Protein AF-A0A2V6GBY5-F1 (afdb_monomer_lite)

Structure (mmCIF, N/CA/C/O backbone):
data_AF-A0A2V6GBY5-F1
#
_entry.id   AF-A0A2V6GBY5-F1
#
loop_
_atom_site.group_PDB
_atom_site.id
_atom_site.type_symbol
_atom_site.label_atom_id
_atom_site.label_alt_id
_atom_site.label_comp_id
_atom_site.label_asym_id
_atom_site.label_entity_id
_atom_site.label_seq_id
_atom_site.pdbx_PDB_ins_code
_atom_site.Cartn_x
_atom_site.Cartn_y
_atom_site.Cartn_z
_atom_site.occupancy
_atom_site.B_iso_or_equiv
_atom_site.auth_seq_id
_atom_site.auth_comp_id
_atom_site.auth_asym_id
_atom_site.auth_atom_id
_atom_site.pdbx_PDB_model_num
ATOM 1 N N . MET A 1 1 ? -30.693 -27.482 23.203 1.00 36.69 1 MET A N 1
ATOM 2 C CA . MET A 1 1 ? -29.637 -28.444 22.804 1.00 36.69 1 MET A CA 1
ATOM 3 C C . MET A 1 1 ? -28.754 -27.733 21.778 1.00 36.69 1 MET A C 1
ATOM 5 O O . MET A 1 1 ? -29.323 -27.257 20.817 1.00 36.69 1 MET A O 1
ATOM 9 N N . LYS A 1 2 ? -27.440 -27.512 21.876 1.00 40.69 2 LYS A N 1
ATOM 10 C CA . LYS A 1 2 ? -26.380 -27.741 22.871 1.00 40.69 2 LYS A CA 1
ATOM 11 C C . LYS A 1 2 ? -25.454 -26.507 22.728 1.00 40.69 2 LYS A C 1
ATOM 13 O O . LYS A 1 2 ? -25.118 -26.153 21.603 1.00 40.69 2 LYS A O 1
ATOM 18 N N . ARG A 1 3 ? -25.134 -25.803 23.821 1.00 48.16 3 ARG A N 1
ATOM 19 C CA . ARG A 1 3 ? -24.248 -24.618 23.840 1.00 48.16 3 ARG A CA 1
ATOM 20 C C . ARG A 1 3 ? -22.845 -25.096 24.205 1.00 48.16 3 ARG A C 1
ATOM 22 O O . ARG A 1 3 ? -22.675 -25.630 25.296 1.00 48.16 3 ARG A O 1
ATOM 29 N N . ASN A 1 4 ? -21.869 -24.902 23.322 1.00 46.34 4 ASN A N 1
ATOM 30 C CA . ASN A 1 4 ? -20.469 -25.201 23.620 1.00 46.34 4 ASN A CA 1
ATOM 31 C C . ASN A 1 4 ? -19.835 -23.982 24.297 1.00 46.34 4 ASN A C 1
ATOM 33 O O . ASN A 1 4 ? -19.460 -23.018 23.636 1.00 46.34 4 ASN A O 1
A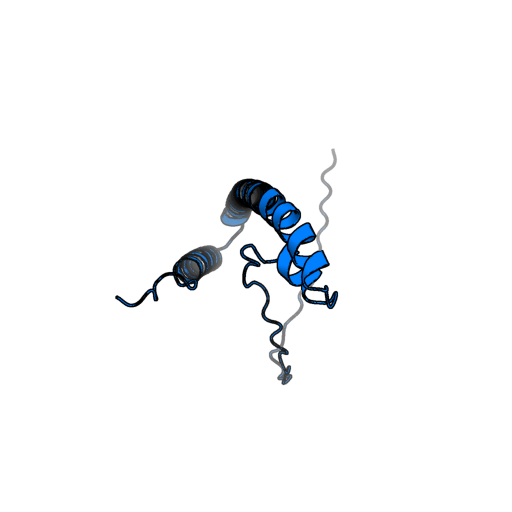TOM 37 N N . PHE A 1 5 ? -19.752 -24.028 25.624 1.00 43.38 5 PHE A N 1
ATOM 38 C CA . PHE A 1 5 ? -18.926 -23.124 26.415 1.00 43.38 5 PHE A CA 1
ATOM 39 C C . PHE A 1 5 ? -17.511 -23.700 26.467 1.00 43.38 5 PHE A C 1
ATOM 41 O O . PHE A 1 5 ? -17.299 -24.738 27.088 1.00 43.38 5 PHE A O 1
ATOM 48 N N . LEU A 1 6 ? -16.554 -23.045 25.809 1.00 52.91 6 LEU A N 1
ATOM 49 C CA . LEU A 1 6 ? -15.136 -23.312 26.022 1.00 52.91 6 LEU A CA 1
ATOM 50 C C . LEU A 1 6 ? -14.565 -22.172 26.868 1.00 52.91 6 LEU A C 1
ATOM 52 O O . LEU A 1 6 ? -14.214 -21.105 26.371 1.00 52.91 6 LEU A O 1
ATOM 56 N N . THR A 1 7 ? -14.553 -22.397 28.174 1.00 44.38 7 THR A N 1
ATOM 57 C CA . THR A 1 7 ? -13.860 -21.590 29.173 1.00 44.38 7 THR A CA 1
ATOM 58 C C . THR A 1 7 ? -12.361 -21.839 29.036 1.00 44.38 7 THR A C 1
ATOM 60 O O . THR A 1 7 ? -11.909 -22.970 29.188 1.00 44.38 7 THR A O 1
ATOM 63 N N . LEU A 1 8 ? -11.578 -20.790 28.796 1.00 51.91 8 LEU A N 1
ATOM 64 C CA . LEU A 1 8 ? -10.132 -20.823 28.995 1.00 51.91 8 LEU A CA 1
ATOM 65 C C . LEU A 1 8 ? -9.748 -19.592 29.811 1.00 51.91 8 LEU A C 1
ATOM 67 O O . LEU A 1 8 ? -9.528 -18.502 29.291 1.00 51.91 8 LEU A O 1
ATOM 71 N N . ALA A 1 9 ? -9.744 -19.783 31.127 1.00 48.62 9 ALA A N 1
ATOM 72 C CA . ALA A 1 9 ? -9.037 -18.911 32.041 1.00 48.62 9 ALA A CA 1
ATOM 73 C C . ALA A 1 9 ? -7.564 -19.332 32.033 1.00 48.62 9 ALA A C 1
ATOM 75 O O . ALA A 1 9 ? -7.241 -20.463 32.388 1.00 48.62 9 ALA A O 1
ATOM 76 N N . ALA A 1 10 ? -6.679 -18.423 31.642 1.00 48.75 10 ALA A N 1
ATOM 77 C CA . ALA A 1 10 ? -5.265 -18.500 31.972 1.00 48.75 10 ALA A CA 1
ATOM 78 C C . ALA A 1 10 ? -4.765 -17.076 32.214 1.00 48.75 10 ALA A C 1
ATOM 80 O O . ALA A 1 10 ? -4.584 -16.285 31.290 1.00 48.75 10 ALA A O 1
ATOM 81 N N . ALA A 1 11 ? -4.611 -16.747 33.494 1.00 49.06 11 ALA A N 1
ATOM 82 C CA . ALA A 1 11 ? -3.901 -15.569 33.947 1.00 49.06 11 ALA A CA 1
ATOM 83 C C . ALA A 1 11 ? -2.411 -15.721 33.611 1.00 49.06 11 ALA A C 1
ATOM 85 O O . ALA A 1 11 ? -1.802 -16.740 33.929 1.00 49.06 11 ALA A O 1
ATOM 86 N N . GLY A 1 12 ? -1.827 -14.695 32.997 1.00 42.78 12 GLY A N 1
ATOM 87 C CA . GLY A 1 12 ? -0.388 -14.565 32.806 1.00 42.78 12 GLY A CA 1
ATOM 88 C C . GLY A 1 12 ? 0.029 -13.139 33.140 1.00 42.78 12 GLY A C 1
ATOM 89 O O . GLY A 1 12 ? -0.166 -12.230 32.340 1.00 42.78 12 GLY A O 1
ATOM 90 N N . LEU A 1 13 ? 0.556 -12.950 34.349 1.00 49.50 13 LEU A N 1
ATOM 91 C CA . LEU A 1 13 ? 1.218 -11.729 34.807 1.00 49.50 13 LEU A CA 1
ATOM 92 C C . LEU A 1 13 ? 2.389 -11.388 33.873 1.00 49.50 13 LEU A C 1
ATOM 94 O O . LEU A 1 13 ? 3.382 -12.112 33.849 1.00 49.50 13 LEU A O 1
ATOM 98 N N . ILE A 1 14 ? 2.314 -10.270 33.145 1.00 58.00 14 ILE A N 1
ATOM 99 C CA . ILE A 1 14 ? 3.495 -9.697 32.488 1.00 58.00 14 ILE A CA 1
ATOM 100 C C . ILE A 1 14 ? 4.209 -8.825 33.519 1.00 58.00 14 ILE A C 1
ATOM 102 O O . ILE A 1 14 ? 3.856 -7.670 33.751 1.00 58.00 14 ILE A O 1
ATOM 106 N N . VAL A 1 15 ? 5.203 -9.424 34.168 1.00 53.81 15 VAL A N 1
ATOM 107 C CA . VAL A 1 15 ? 6.204 -8.725 34.973 1.00 53.81 15 VAL A CA 1
ATOM 108 C C . VAL A 1 15 ? 7.067 -7.879 34.031 1.00 53.81 15 VAL A C 1
ATOM 110 O O . VAL A 1 15 ? 7.663 -8.399 33.089 1.00 53.81 15 VAL A O 1
ATOM 113 N N . PHE A 1 16 ? 7.131 -6.571 34.289 1.00 51.53 16 PHE A N 1
ATOM 114 C CA . PHE A 1 16 ? 8.099 -5.649 33.689 1.00 51.53 16 PHE A CA 1
ATOM 115 C C . PHE A 1 16 ? 9.516 -6.052 34.137 1.00 51.53 16 PHE A C 1
ATOM 117 O O . PHE A 1 16 ? 9.971 -5.668 35.211 1.00 51.53 16 PHE A O 1
ATOM 124 N N . GLY A 1 17 ? 10.202 -6.860 33.328 1.00 40.75 17 GLY A N 1
ATOM 125 C CA . GLY A 1 17 ? 11.610 -7.216 33.496 1.00 40.75 17 GLY A CA 1
ATOM 126 C C . GLY A 1 17 ? 12.406 -6.729 32.290 1.00 40.75 17 GLY A C 1
ATOM 127 O O . GLY A 1 17 ? 12.101 -7.098 31.159 1.00 40.75 17 GLY A O 1
ATOM 128 N N . GLY A 1 18 ? 13.387 -5.859 32.530 1.00 47.72 18 GLY A N 1
ATOM 129 C CA . GLY A 1 18 ? 14.182 -5.206 31.496 1.00 47.72 18 GLY A CA 1
ATOM 130 C C . GLY A 1 18 ? 14.884 -6.191 30.564 1.00 47.72 18 GLY A C 1
ATOM 131 O O . GLY A 1 18 ? 15.743 -6.960 30.982 1.00 47.72 18 GLY A O 1
ATOM 132 N N . PHE A 1 19 ? 14.560 -6.093 29.280 1.00 46.59 19 PHE A N 1
ATOM 133 C CA . PHE A 1 19 ? 15.417 -6.532 28.192 1.00 46.59 19 PHE A CA 1
ATOM 134 C C . PHE A 1 19 ? 15.660 -5.323 27.298 1.00 46.59 19 PHE A C 1
ATOM 136 O O . PHE A 1 19 ? 14.724 -4.738 26.751 1.00 46.59 19 PHE A O 1
ATOM 143 N N . ALA A 1 20 ? 16.929 -4.949 27.159 1.00 51.56 20 ALA A N 1
ATOM 144 C CA . ALA A 1 20 ? 17.384 -4.067 26.102 1.00 51.56 20 ALA A CA 1
ATOM 145 C C . ALA A 1 20 ? 17.174 -4.786 24.762 1.00 51.56 20 ALA A C 1
ATOM 147 O O . ALA A 1 20 ? 18.058 -5.469 24.251 1.00 51.56 20 ALA A O 1
ATOM 148 N N . VAL A 1 21 ? 15.970 -4.674 24.204 1.00 46.09 21 VAL A N 1
ATOM 149 C CA . VAL A 1 21 ? 15.735 -5.022 22.809 1.00 46.09 21 VAL A CA 1
ATOM 150 C C . VAL A 1 21 ? 16.252 -3.845 22.000 1.00 46.09 21 VAL A C 1
ATOM 152 O O . VAL A 1 21 ? 15.622 -2.788 21.943 1.00 46.09 21 VAL A O 1
ATOM 155 N N . VAL A 1 22 ? 17.411 -4.043 21.371 1.00 48.84 22 VAL A N 1
ATOM 156 C CA . VAL A 1 22 ? 17.768 -3.349 20.133 1.00 48.84 22 VAL A CA 1
ATOM 157 C C . VAL A 1 22 ? 16.604 -3.594 19.180 1.00 48.84 22 VAL A C 1
ATOM 159 O O . VAL A 1 22 ? 16.513 -4.629 18.521 1.00 48.84 22 VAL A O 1
ATOM 162 N N . GLN A 1 23 ? 15.647 -2.669 19.160 1.00 38.44 23 GLN A N 1
ATOM 163 C CA . GLN A 1 23 ? 14.691 -2.612 18.077 1.00 38.44 23 GLN A CA 1
ATOM 164 C C . GLN A 1 23 ? 15.487 -2.145 16.870 1.00 38.44 23 GLN A C 1
ATOM 166 O O . GLN A 1 23 ? 15.690 -0.950 16.663 1.00 38.44 23 GLN A O 1
ATOM 171 N N . ALA A 1 24 ? 15.928 -3.113 16.068 1.00 43.66 24 ALA A N 1
ATOM 172 C CA . ALA A 1 24 ? 16.071 -2.906 14.643 1.00 43.66 24 ALA A CA 1
ATOM 173 C C . ALA A 1 24 ? 14.694 -2.456 14.142 1.00 43.66 24 ALA A C 1
ATOM 175 O O . ALA A 1 24 ? 13.812 -3.258 13.833 1.00 43.66 24 ALA A O 1
ATOM 176 N N . GLN A 1 25 ? 14.486 -1.144 14.171 1.00 38.06 25 GLN A N 1
ATOM 177 C CA . GLN A 1 25 ? 13.361 -0.482 13.551 1.00 38.06 25 GLN A CA 1
ATOM 178 C C . GLN A 1 25 ? 13.524 -0.697 12.049 1.00 38.06 25 GLN A C 1
ATOM 180 O O . GLN A 1 25 ? 14.088 0.133 11.348 1.00 38.06 25 GLN A O 1
ATOM 185 N N . SER A 1 26 ? 13.066 -1.837 11.532 1.00 38.75 26 SER A N 1
ATOM 186 C CA . SER A 1 26 ? 12.729 -1.917 10.118 1.00 38.75 26 SER A CA 1
ATOM 187 C C . SER A 1 26 ? 11.630 -0.879 9.901 1.00 38.75 26 SER A C 1
ATOM 189 O O . SER A 1 26 ? 10.585 -0.997 10.555 1.00 38.75 26 SER A O 1
ATOM 191 N N . PRO A 1 27 ? 11.815 0.137 9.041 1.00 41.56 27 PRO A N 1
ATOM 192 C CA . PRO A 1 27 ? 10.758 1.089 8.752 1.00 41.56 27 PRO A CA 1
ATOM 193 C C . PRO A 1 27 ? 9.621 0.339 8.052 1.00 41.56 27 PRO A C 1
ATOM 195 O O . PRO A 1 27 ? 9.615 0.135 6.840 1.00 41.56 27 PRO A O 1
ATOM 198 N N . ARG A 1 28 ? 8.650 -0.141 8.832 1.00 49.31 28 ARG A N 1
ATOM 199 C CA . ARG A 1 28 ? 7.390 -0.652 8.308 1.00 49.31 28 ARG A CA 1
ATOM 200 C C . ARG A 1 28 ? 6.544 0.547 7.903 1.00 49.31 28 ARG A C 1
ATOM 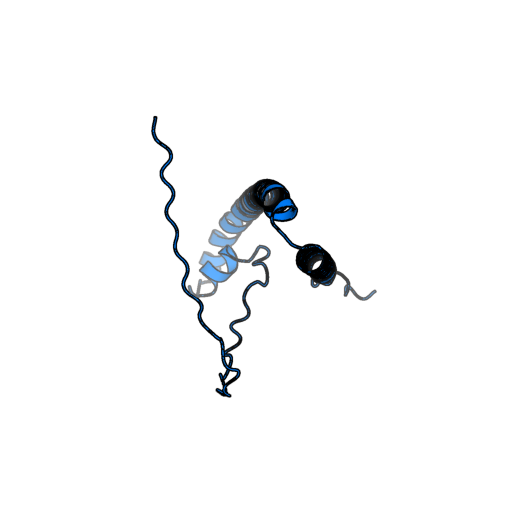202 O O . ARG A 1 28 ? 6.103 1.319 8.750 1.00 49.31 28 ARG A O 1
ATOM 209 N N . GLY A 1 29 ? 6.283 0.643 6.602 1.00 48.09 29 GLY A N 1
ATOM 210 C CA . GLY A 1 29 ? 5.150 1.390 6.066 1.00 48.09 29 GLY A CA 1
ATOM 211 C C . GLY A 1 29 ? 5.457 2.819 5.634 1.00 48.09 29 GLY A C 1
ATOM 212 O O . 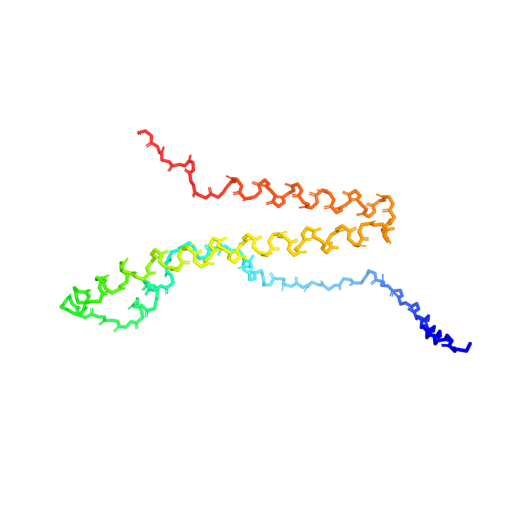GLY A 1 29 ? 4.820 3.752 6.112 1.00 48.09 29 GLY A O 1
ATOM 213 N N . GLY A 1 30 ? 6.384 2.990 4.693 1.00 40.06 30 GLY A N 1
ATOM 214 C CA . GLY A 1 30 ? 6.382 4.132 3.778 1.00 40.06 30 GLY A CA 1
ATOM 215 C C . GLY A 1 30 ? 5.864 3.644 2.431 1.00 40.06 30 GLY A C 1
ATOM 216 O O . GLY A 1 30 ? 6.459 2.744 1.846 1.00 40.06 30 GLY A O 1
ATOM 217 N N . GLY A 1 31 ? 4.712 4.146 1.985 1.00 43.94 31 GLY A N 1
ATOM 218 C CA . GLY A 1 31 ? 4.078 3.692 0.751 1.00 43.94 31 GLY A CA 1
ATOM 219 C C . GLY A 1 31 ? 5.048 3.754 -0.425 1.00 43.94 31 GLY A C 1
ATOM 220 O O . GLY A 1 31 ? 5.597 4.814 -0.712 1.00 43.94 31 GLY A O 1
ATOM 221 N N . ALA A 1 32 ? 5.219 2.627 -1.118 1.00 45.75 32 ALA A N 1
ATOM 222 C CA . ALA A 1 32 ? 5.806 2.599 -2.447 1.00 45.75 32 ALA A CA 1
ATOM 223 C C . ALA A 1 32 ? 4.849 3.343 -3.392 1.00 45.75 32 ALA A C 1
ATOM 225 O O . ALA A 1 32 ? 3.999 2.753 -4.057 1.00 45.75 32 ALA A O 1
ATOM 226 N N . ARG A 1 33 ? 4.908 4.676 -3.361 1.00 52.31 33 ARG A N 1
ATOM 227 C CA . ARG A 1 33 ? 4.310 5.536 -4.375 1.00 52.31 33 ARG A CA 1
ATOM 228 C C . ARG A 1 33 ? 5.032 5.202 -5.672 1.00 52.31 33 ARG A C 1
ATOM 230 O O . ARG A 1 33 ? 6.225 5.433 -5.739 1.00 52.31 33 ARG A O 1
ATOM 237 N N . GLY A 1 34 ? 4.331 4.615 -6.638 1.00 53.12 34 GLY A N 1
ATOM 238 C CA . GLY A 1 34 ? 4.706 4.580 -8.058 1.00 53.12 34 GLY A CA 1
ATOM 239 C C . GLY A 1 34 ? 5.927 3.749 -8.469 1.00 53.12 34 GLY A C 1
ATOM 240 O O . GLY A 1 34 ? 5.840 3.068 -9.474 1.00 53.12 34 GLY A O 1
ATOM 241 N N . HIS A 1 35 ? 7.007 3.719 -7.689 1.00 61.38 35 HIS A N 1
ATOM 242 C CA . HIS A 1 35 ? 8.347 3.335 -8.150 1.00 61.38 35 HIS A CA 1
ATOM 243 C C . HIS A 1 35 ? 8.636 1.826 -8.179 1.00 61.38 35 HIS A C 1
ATOM 245 O O . HIS A 1 35 ? 9.789 1.408 -8.223 1.00 61.38 35 HIS A O 1
ATOM 251 N N . GLY A 1 36 ? 7.619 0.970 -8.064 1.00 68.69 36 GLY A N 1
ATOM 252 C CA . GLY A 1 36 ? 7.838 -0.478 -7.974 1.00 68.69 36 GLY A CA 1
ATOM 253 C C . GLY A 1 36 ? 8.471 -1.061 -9.240 1.00 68.69 36 GLY A C 1
ATOM 254 O O . GLY A 1 36 ? 9.318 -1.947 -9.147 1.00 68.69 36 GLY A O 1
ATOM 255 N N . LEU A 1 37 ? 8.070 -0.546 -10.405 1.00 76.81 37 LEU A N 1
ATOM 256 C CA . LEU A 1 37 ? 8.551 -1.007 -11.706 1.00 76.81 37 LEU A CA 1
ATOM 257 C C . LEU A 1 37 ? 9.910 -0.401 -12.060 1.00 76.81 37 LEU A C 1
ATOM 259 O O . LEU A 1 37 ? 10.772 -1.100 -12.580 1.00 76.81 37 LEU A O 1
ATOM 263 N N . GLU A 1 38 ? 10.138 0.856 -11.699 1.00 73.75 38 GLU A N 1
ATOM 264 C CA . GLU A 1 38 ? 11.426 1.530 -11.848 1.00 73.75 38 GLU A CA 1
ATOM 265 C C . GLU A 1 38 ? 12.489 0.795 -11.032 1.00 73.75 38 GLU A C 1
ATOM 267 O O . GLU A 1 38 ? 13.503 0.367 -11.586 1.00 73.75 38 GLU A O 1
ATOM 272 N N . ARG A 1 39 ? 12.195 0.481 -9.761 1.00 77.50 39 ARG A N 1
ATOM 273 C CA . ARG A 1 39 ? 13.104 -0.310 -8.922 1.00 77.50 39 ARG A CA 1
ATOM 274 C C . ARG A 1 39 ? 13.346 -1.734 -9.418 1.00 77.50 39 ARG A C 1
ATOM 276 O O . ARG A 1 39 ? 14.392 -2.306 -9.129 1.00 77.50 39 ARG A O 1
ATOM 283 N N . LEU A 1 40 ? 12.388 -2.334 -10.127 1.00 78.19 40 LEU A N 1
ATOM 284 C CA . LEU A 1 40 ? 12.584 -3.643 -10.764 1.00 78.19 40 LEU A CA 1
ATOM 285 C C . LEU A 1 40 ? 13.661 -3.573 -11.853 1.00 78.19 40 LEU A C 1
ATOM 287 O O . LEU A 1 40 ? 14.381 -4.547 -12.056 1.00 78.19 40 LEU A O 1
ATOM 291 N N . THR A 1 41 ? 13.782 -2.429 -12.526 1.00 80.31 41 THR A N 1
ATOM 292 C CA . THR A 1 41 ? 14.751 -2.222 -13.609 1.00 80.31 41 THR A CA 1
ATOM 293 C C . THR A 1 41 ? 16.088 -1.648 -13.155 1.00 80.31 41 THR A C 1
ATOM 295 O O . THR A 1 41 ? 17.098 -1.911 -13.804 1.00 80.31 41 THR A O 1
ATOM 298 N N . GLU A 1 42 ? 16.127 -0.947 -12.018 1.00 80.38 42 GLU A N 1
ATOM 299 C CA . GLU A 1 42 ? 17.351 -0.376 -11.430 1.00 80.38 42 GLU A CA 1
ATOM 300 C C . GLU A 1 42 ? 18.458 -1.424 -11.215 1.00 80.38 42 GLU A C 1
ATOM 302 O O . GLU A 1 42 ? 19.635 -1.131 -11.402 1.00 80.38 42 GLU A O 1
ATOM 307 N N . GLY A 1 43 ? 18.099 -2.667 -10.879 1.00 82.94 43 GLY A N 1
ATOM 308 C CA . GLY A 1 43 ? 19.061 -3.754 -10.659 1.00 82.94 43 GLY A CA 1
ATOM 309 C C . GLY A 1 43 ? 19.540 -4.475 -11.924 1.00 82.94 43 GLY A C 1
ATOM 310 O O . GLY A 1 43 ? 20.337 -5.406 -11.815 1.00 82.94 43 GLY A O 1
ATOM 311 N N . LEU A 1 44 ? 19.043 -4.106 -13.110 1.00 89.62 44 LEU A N 1
ATOM 312 C CA . LEU A 1 44 ? 19.269 -4.867 -14.346 1.00 89.62 44 LEU A CA 1
ATOM 313 C C . LEU A 1 44 ? 20.413 -4.330 -15.214 1.00 89.62 44 LEU A C 1
ATOM 315 O O . LEU A 1 44 ? 20.720 -4.950 -16.228 1.00 89.62 44 LEU A O 1
ATOM 319 N N . ASN A 1 45 ? 21.047 -3.214 -14.827 1.00 88.88 45 ASN A N 1
ATOM 320 C CA . ASN A 1 45 ? 22.141 -2.577 -15.577 1.00 88.88 45 ASN A CA 1
ATOM 321 C C . ASN A 1 45 ? 21.818 -2.428 -17.078 1.00 88.88 45 ASN A C 1
ATOM 323 O O . ASN A 1 45 ? 22.611 -2.813 -17.939 1.00 88.88 45 ASN A O 1
ATOM 327 N N . LEU A 1 46 ? 20.618 -1.927 -17.385 1.00 91.06 46 LEU A N 1
ATOM 328 C CA . LEU A 1 46 ? 20.129 -1.814 -18.758 1.00 91.06 46 LEU A CA 1
ATOM 329 C C . LEU A 1 46 ? 21.013 -0.871 -19.584 1.00 91.06 46 LEU A C 1
ATOM 331 O O . LEU A 1 46 ? 21.406 0.198 -19.118 1.00 91.06 46 LEU A O 1
ATOM 335 N N . THR A 1 47 ? 21.282 -1.241 -20.837 1.00 94.56 47 THR A N 1
ATOM 336 C CA . THR A 1 47 ? 21.895 -0.316 -21.799 1.00 94.56 47 THR A CA 1
ATOM 337 C C . THR A 1 47 ? 20.919 0.817 -22.149 1.00 94.56 47 THR A C 1
ATOM 339 O O . THR A 1 47 ? 19.703 0.642 -21.999 1.00 94.56 47 THR A O 1
ATOM 342 N N . PRO A 1 48 ? 21.399 1.957 -22.684 1.00 93.12 48 PRO A N 1
ATOM 343 C CA . PRO A 1 48 ? 20.519 3.051 -23.103 1.00 93.12 48 PRO A CA 1
ATOM 344 C C . PRO A 1 48 ? 19.403 2.601 -24.059 1.00 93.12 48 PRO A C 1
ATOM 346 O O . PRO A 1 48 ? 18.239 2.960 -23.881 1.00 93.12 48 PRO A O 1
ATOM 349 N N . ASP A 1 49 ? 19.727 1.725 -25.013 1.00 95.25 49 ASP A N 1
ATOM 350 C CA . ASP A 1 49 ? 18.756 1.181 -25.968 1.00 95.25 49 ASP A CA 1
ATOM 351 C C . ASP A 1 49 ? 17.708 0.278 -25.304 1.00 95.25 49 ASP A C 1
ATOM 353 O O . ASP A 1 49 ? 16.553 0.234 -25.732 1.00 95.25 49 ASP A O 1
ATOM 357 N N . GLN A 1 50 ? 18.092 -0.472 -24.267 1.00 93.88 50 GLN A N 1
ATOM 358 C CA . GLN A 1 50 ? 17.158 -1.293 -23.497 1.00 93.88 50 GLN A CA 1
ATOM 359 C C . GLN A 1 50 ? 16.243 -0.417 -22.644 1.00 93.88 50 GLN A C 1
ATOM 361 O O . GLN A 1 50 ? 15.034 -0.644 -22.623 1.00 93.88 50 GLN A O 1
ATOM 366 N N . GLN A 1 51 ? 16.789 0.614 -21.998 1.00 90.81 51 GLN A N 1
ATOM 367 C CA . GLN A 1 51 ? 16.009 1.559 -21.205 1.00 90.81 51 GLN A CA 1
ATOM 368 C C . GLN A 1 51 ? 14.966 2.283 -22.066 1.00 90.81 51 GLN A C 1
ATOM 370 O O . GLN A 1 51 ? 13.796 2.331 -21.690 1.00 90.81 51 GLN A O 1
ATOM 375 N N . ALA A 1 52 ? 15.348 2.735 -23.266 1.00 92.94 52 ALA A N 1
ATOM 376 C CA . ALA A 1 52 ? 14.433 3.370 -24.215 1.00 92.94 52 ALA A CA 1
ATOM 377 C C . ALA A 1 52 ? 13.259 2.460 -24.627 1.00 92.94 52 ALA A C 1
ATOM 379 O O . ALA A 1 52 ? 12.154 2.941 -24.872 1.00 92.94 52 ALA A O 1
ATOM 380 N N . LYS A 1 53 ? 13.473 1.138 -24.676 1.00 94.12 53 LYS A N 1
ATOM 381 C CA . LYS A 1 53 ? 12.424 0.151 -24.990 1.00 94.12 53 LYS A CA 1
ATOM 382 C C . LYS A 1 53 ? 11.555 -0.208 -23.785 1.00 94.12 53 LYS A C 1
ATOM 384 O O . LYS A 1 53 ? 10.390 -0.552 -23.962 1.00 94.12 53 LYS A O 1
ATOM 389 N N . VAL A 1 54 ? 12.111 -0.154 -22.577 1.00 92.75 54 VAL A N 1
ATOM 390 C CA . VAL A 1 54 ? 11.421 -0.535 -21.337 1.00 92.75 54 VAL A CA 1
ATOM 391 C C . VAL A 1 54 ? 10.569 0.605 -20.783 1.00 92.75 54 VAL A C 1
ATOM 393 O O . VAL A 1 54 ? 9.464 0.346 -20.309 1.00 92.75 54 VAL A O 1
ATOM 396 N N . GLN A 1 55 ? 11.026 1.855 -20.895 1.00 89.25 55 GLN A N 1
ATOM 397 C CA . GLN A 1 55 ? 10.308 3.027 -20.386 1.00 89.25 55 GLN A CA 1
ATOM 398 C C . GLN A 1 55 ? 8.827 3.087 -20.810 1.00 89.25 55 GLN A C 1
ATOM 400 O O . GLN A 1 55 ? 7.976 3.158 -19.923 1.00 89.25 55 GLN A O 1
ATOM 405 N N . PRO A 1 56 ? 8.455 2.939 -22.100 1.00 93.38 56 PRO A N 1
ATOM 406 C CA . PRO A 1 56 ? 7.043 2.985 -22.486 1.00 93.38 56 PRO A CA 1
ATOM 407 C C . PRO A 1 56 ? 6.207 1.838 -21.893 1.00 93.38 56 PRO A C 1
ATOM 409 O O . PRO A 1 56 ? 5.002 1.993 -21.706 1.00 93.38 56 PRO A O 1
ATOM 412 N N . ILE A 1 57 ? 6.815 0.687 -21.575 1.00 93.12 57 ILE A N 1
ATOM 413 C CA . ILE A 1 57 ? 6.124 -0.437 -20.919 1.00 93.12 57 ILE A CA 1
ATOM 414 C C . ILE A 1 57 ? 5.791 -0.066 -19.469 1.00 93.12 57 ILE A C 1
ATOM 416 O O . ILE A 1 57 ? 4.686 -0.336 -18.993 1.00 93.12 57 ILE A O 1
ATOM 420 N N . ILE A 1 58 ? 6.737 0.576 -18.779 1.00 90.88 58 ILE A N 1
ATOM 421 C CA . ILE A 1 58 ? 6.554 1.070 -17.413 1.00 90.88 58 ILE A CA 1
ATOM 422 C C . ILE A 1 58 ? 5.481 2.161 -17.384 1.00 90.88 58 ILE A C 1
ATOM 424 O O . ILE A 1 58 ? 4.527 2.050 -16.608 1.00 90.88 58 ILE A O 1
ATOM 428 N N . ASP A 1 59 ? 5.572 3.147 -18.278 1.00 89.62 59 ASP A N 1
ATOM 429 C CA . ASP A 1 59 ? 4.635 4.274 -18.353 1.00 89.62 59 ASP A CA 1
ATOM 430 C C . ASP A 1 59 ? 3.188 3.802 -18.579 1.00 89.62 59 ASP A C 1
ATOM 432 O O . ASP A 1 59 ? 2.245 4.328 -17.989 1.00 89.62 59 ASP A O 1
ATOM 436 N N . GLN A 1 60 ? 2.991 2.748 -19.379 1.00 92.88 60 GLN A N 1
ATOM 437 C CA . GLN A 1 60 ? 1.674 2.137 -19.597 1.00 92.88 60 GLN A CA 1
ATOM 438 C C . GLN A 1 60 ? 1.143 1.363 -18.380 1.00 92.88 60 GLN A C 1
ATOM 440 O O . GLN A 1 60 ? -0.074 1.210 -18.217 1.00 92.88 60 GLN A O 1
ATOM 445 N N . ALA A 1 61 ? 2.030 0.823 -17.544 1.00 90.38 61 ALA A N 1
ATOM 446 C CA . ALA A 1 61 ? 1.664 0.010 -16.390 1.00 90.38 61 ALA A CA 1
ATOM 447 C C . ALA A 1 61 ? 1.369 0.855 -15.140 1.00 90.38 61 ALA A C 1
ATOM 449 O O . ALA A 1 61 ? 0.455 0.516 -14.380 1.00 90.38 61 ALA A O 1
ATOM 450 N N . GLN A 1 62 ? 2.080 1.971 -14.950 1.00 87.44 62 GLN A N 1
ATOM 451 C CA . GLN A 1 62 ? 1.892 2.891 -13.823 1.00 87.44 62 GLN A CA 1
ATOM 452 C C . GLN A 1 62 ? 0.421 3.276 -13.549 1.00 87.44 62 GLN A C 1
ATOM 454 O O . GLN A 1 62 ? -0.023 3.086 -12.409 1.00 87.44 62 GLN A O 1
ATOM 459 N N . PRO A 1 63 ? -0.381 3.764 -14.523 1.00 90.75 63 PRO A N 1
ATOM 460 C CA . PRO A 1 63 ? -1.760 4.175 -14.250 1.00 90.75 63 PRO A CA 1
ATOM 461 C C . PRO A 1 63 ? -2.649 3.005 -13.811 1.00 90.75 63 PRO A C 1
ATOM 463 O O . PRO A 1 63 ? -3.475 3.166 -12.912 1.00 90.75 63 PRO A O 1
ATOM 466 N N . LYS A 1 64 ? -2.438 1.803 -14.366 1.00 91.44 64 LYS A N 1
ATOM 467 C CA . LYS A 1 64 ? -3.191 0.592 -13.991 1.00 91.44 64 LYS A CA 1
ATOM 468 C C . LYS A 1 64 ? -2.894 0.183 -12.550 1.00 91.44 64 LYS A C 1
ATOM 470 O O . LYS A 1 64 ? -3.800 -0.138 -11.786 1.00 91.44 64 LYS A O 1
ATOM 475 N N . ILE A 1 65 ? -1.622 0.235 -12.156 1.00 89.88 65 ILE A N 1
ATOM 476 C CA . ILE A 1 65 ? -1.204 -0.049 -10.779 1.00 89.88 65 ILE A CA 1
A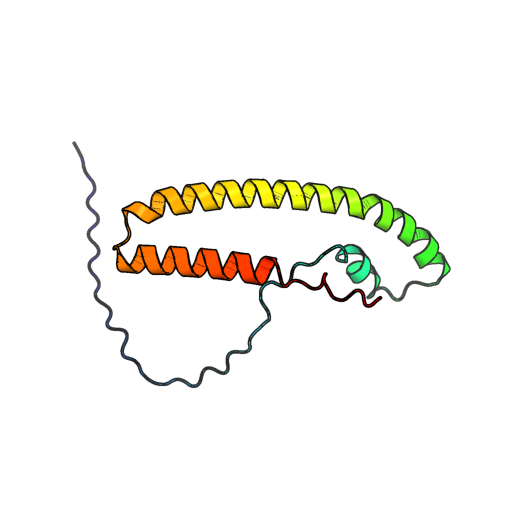TOM 477 C C . ILE A 1 65 ? -1.785 0.993 -9.820 1.00 89.88 65 ILE A C 1
ATOM 479 O O . ILE A 1 65 ? -2.282 0.634 -8.750 1.00 89.88 65 ILE A O 1
ATOM 483 N N . ALA A 1 66 ? -1.757 2.274 -10.195 1.00 88.00 66 ALA A N 1
ATOM 484 C CA . ALA A 1 66 ? -2.324 3.347 -9.387 1.00 88.00 66 ALA A CA 1
ATOM 485 C C . ALA A 1 66 ? -3.833 3.156 -9.158 1.00 88.00 66 ALA A C 1
ATOM 487 O O . ALA A 1 66 ? -4.313 3.338 -8.034 1.00 88.00 66 ALA A O 1
ATOM 488 N N . GLU A 1 67 ? -4.568 2.737 -10.188 1.00 92.25 67 GLU A N 1
ATOM 489 C CA . GLU A 1 67 ? -5.992 2.422 -10.095 1.00 92.25 67 GLU A CA 1
ATOM 490 C C . GLU A 1 67 ? -6.266 1.226 -9.177 1.00 92.25 67 GLU A C 1
ATOM 492 O O . GLU A 1 67 ? -7.038 1.359 -8.223 1.00 92.25 67 GLU A O 1
ATOM 497 N N . ILE A 1 68 ? -5.568 0.104 -9.379 1.00 93.25 68 ILE A N 1
ATOM 498 C CA . ILE A 1 68 ? -5.684 -1.082 -8.515 1.00 93.25 68 ILE A CA 1
ATOM 499 C C . ILE A 1 68 ? -5.393 -0.709 -7.061 1.00 93.25 68 ILE A C 1
ATOM 501 O O . ILE A 1 68 ? -6.130 -1.087 -6.151 1.00 93.25 68 ILE A O 1
ATOM 505 N N . HIS A 1 69 ? -4.339 0.072 -6.822 1.00 89.19 69 HIS A N 1
ATOM 506 C CA . HIS A 1 69 ? -3.994 0.519 -5.481 1.00 89.19 69 HIS A CA 1
ATOM 507 C C . HIS A 1 69 ? -5.084 1.421 -4.883 1.00 89.19 69 HIS A C 1
ATOM 509 O O . HIS A 1 69 ? -5.426 1.272 -3.708 1.00 89.19 69 HIS A O 1
ATOM 515 N N . ARG A 1 70 ? -5.677 2.330 -5.668 1.00 90.75 70 ARG A N 1
ATOM 516 C CA . ARG A 1 70 ? -6.801 3.170 -5.228 1.00 90.75 70 ARG A CA 1
ATOM 517 C C . ARG A 1 70 ? -7.996 2.316 -4.803 1.00 90.75 70 ARG A C 1
ATOM 519 O O . ARG A 1 70 ? -8.501 2.510 -3.696 1.00 90.75 70 ARG A O 1
ATOM 526 N N . GLU A 1 71 ? -8.408 1.367 -5.636 1.00 93.75 71 GLU A N 1
ATOM 527 C CA . GLU A 1 71 ? -9.523 0.464 -5.337 1.00 93.75 71 GLU A CA 1
ATOM 528 C C . GLU A 1 71 ? -9.242 -0.415 -4.117 1.00 93.75 71 GLU A C 1
ATOM 530 O O . GLU A 1 71 ? -10.073 -0.525 -3.212 1.00 93.75 71 GLU A O 1
ATOM 535 N N . ALA A 1 72 ? -8.049 -1.009 -4.056 1.00 93.31 72 ALA A N 1
ATOM 536 C CA . ALA A 1 72 ? -7.628 -1.840 -2.938 1.00 93.31 72 ALA A CA 1
ATOM 537 C C . ALA A 1 72 ? -7.641 -1.047 -1.627 1.00 93.31 72 ALA A C 1
ATOM 539 O O . ALA A 1 72 ? -8.160 -1.532 -0.621 1.00 93.31 72 ALA A O 1
ATOM 540 N N . ARG A 1 73 ? -7.155 0.204 -1.629 1.00 91.19 73 ARG A N 1
ATOM 541 C CA . ARG A 1 73 ? -7.215 1.075 -0.444 1.00 91.19 73 ARG A CA 1
ATOM 542 C C . ARG A 1 73 ? -8.645 1.388 -0.020 1.00 91.19 73 ARG A C 1
ATOM 544 O O . ARG A 1 73 ? -8.918 1.405 1.179 1.00 91.19 73 ARG A O 1
ATOM 551 N N . GLN A 1 74 ? -9.559 1.625 -0.960 1.00 93.19 74 GLN A N 1
ATOM 552 C CA . GLN A 1 74 ? -10.970 1.865 -0.639 1.00 93.19 74 GLN A CA 1
ATOM 553 C C . GLN A 1 74 ? -11.619 0.628 -0.008 1.00 93.19 74 GLN A C 1
ATOM 555 O O . GLN A 1 74 ? -12.232 0.740 1.056 1.00 93.19 74 GLN A O 1
ATOM 560 N N . LYS A 1 75 ? -11.420 -0.553 -0.605 1.00 94.31 75 LYS A N 1
ATOM 561 C CA . LYS A 1 75 ? -11.918 -1.828 -0.065 1.00 94.31 75 LYS A CA 1
ATOM 562 C C . LYS A 1 75 ? -11.336 -2.109 1.319 1.00 94.31 75 LYS A C 1
ATOM 564 O O . LYS A 1 75 ? -12.079 -2.405 2.249 1.00 94.31 75 LYS A O 1
ATOM 569 N N . MET A 1 76 ? -10.028 -1.920 1.487 1.00 93.31 76 MET A N 1
ATOM 570 C CA . MET A 1 76 ? -9.351 -2.091 2.772 1.00 93.31 76 MET A CA 1
ATOM 571 C C . MET A 1 76 ? -9.908 -1.143 3.838 1.00 93.31 76 MET A C 1
ATOM 573 O O . MET A 1 76 ? -10.181 -1.566 4.957 1.00 93.31 76 MET A O 1
ATOM 577 N N . LYS A 1 77 ? -10.142 0.130 3.494 1.00 91.75 77 LYS A N 1
ATOM 578 C CA . LYS A 1 77 ? -10.752 1.102 4.410 1.00 91.75 77 LYS A CA 1
ATOM 579 C C . LYS A 1 77 ? -12.149 0.663 4.848 1.00 91.75 77 LYS A C 1
ATOM 581 O O . LYS A 1 77 ? -12.468 0.796 6.026 1.00 91.75 77 LYS A O 1
ATOM 586 N N . ALA A 1 78 ? -12.962 0.144 3.929 1.00 94.56 78 ALA A N 1
ATOM 587 C CA . ALA A 1 78 ? -14.302 -0.345 4.244 1.00 94.56 78 ALA A CA 1
ATOM 588 C C . ALA A 1 78 ? -14.263 -1.558 5.189 1.00 94.56 78 ALA A C 1
ATOM 590 O O . ALA A 1 78 ? -14.969 -1.567 6.197 1.00 94.56 78 ALA A O 1
ATOM 591 N N . VAL A 1 79 ? -13.390 -2.535 4.911 1.00 97.50 79 VAL A N 1
ATOM 592 C CA . VAL A 1 79 ? -13.185 -3.705 5.782 1.00 97.50 79 VAL A CA 1
ATOM 593 C C . VAL A 1 79 ? -12.748 -3.260 7.176 1.00 97.50 79 VAL A C 1
ATOM 595 O O . VAL A 1 79 ? -13.399 -3.608 8.155 1.00 97.50 79 VAL A O 1
ATOM 598 N N . MET A 1 80 ? -11.716 -2.419 7.271 1.00 94.19 80 MET A N 1
ATOM 599 C CA . MET A 1 80 ? -11.207 -1.935 8.557 1.00 94.19 80 MET A CA 1
ATOM 600 C C . MET A 1 80 ? -12.257 -1.146 9.341 1.00 94.19 80 MET A C 1
ATOM 602 O O . MET A 1 80 ? -12.378 -1.335 10.548 1.00 94.19 80 MET A O 1
ATOM 606 N N . ALA A 1 81 ? -13.043 -0.297 8.673 1.00 94.38 81 ALA A N 1
ATOM 607 C CA . ALA A 1 81 ? -14.134 0.430 9.318 1.00 94.38 81 ALA A CA 1
ATOM 608 C C . ALA A 1 81 ? -15.179 -0.532 9.901 1.00 94.38 81 ALA A C 1
ATOM 610 O O . ALA A 1 81 ? -15.551 -0.394 11.063 1.00 94.38 81 ALA A O 1
ATOM 611 N N . SER A 1 82 ? -15.595 -1.541 9.128 1.00 97.06 82 SER A N 1
ATOM 612 C CA . SER A 1 82 ? -16.542 -2.558 9.595 1.00 97.06 82 SER A CA 1
ATOM 613 C C . SER A 1 82 ? -15.994 -3.350 10.785 1.00 97.06 82 SER A C 1
ATOM 615 O O . SER A 1 82 ? -16.679 -3.496 11.797 1.00 97.06 82 SER A O 1
ATOM 617 N N . THR A 1 83 ? -14.740 -3.803 10.709 1.00 97.06 83 THR A N 1
ATOM 618 C CA . THR A 1 83 ? -14.078 -4.535 11.796 1.00 97.06 83 THR A CA 1
ATOM 619 C C . THR A 1 83 ? -13.996 -3.693 13.068 1.00 97.06 83 THR A C 1
ATOM 621 O O . THR A 1 83 ? -14.335 -4.173 14.148 1.00 97.06 83 THR A O 1
ATOM 624 N N . VAL A 1 84 ? -13.611 -2.420 12.953 1.00 96.50 84 VAL A N 1
ATOM 625 C CA . VAL A 1 84 ? -13.564 -1.495 14.092 1.00 96.50 84 VAL A CA 1
ATOM 626 C C . VAL A 1 84 ? -14.948 -1.313 14.715 1.00 96.50 84 VAL A C 1
ATOM 628 O O . VAL A 1 84 ? -15.062 -1.370 15.937 1.00 96.50 84 VAL A O 1
ATOM 631 N N . SER A 1 85 ? -16.005 -1.160 13.912 1.00 96.88 85 SER A N 1
ATOM 632 C CA . SER A 1 85 ? -17.380 -1.052 14.420 1.00 96.88 85 SER A CA 1
ATOM 633 C C . SER A 1 85 ? -17.835 -2.291 15.194 1.00 96.88 85 SER A C 1
ATOM 635 O O . SER A 1 85 ? -18.570 -2.149 16.166 1.00 96.88 85 SER A O 1
ATOM 637 N N . GLN A 1 86 ? -17.386 -3.486 14.803 1.00 97.75 86 GLN A N 1
ATOM 638 C CA . GLN A 1 86 ? -17.705 -4.732 15.511 1.00 97.75 86 GLN A CA 1
ATOM 639 C C . GLN A 1 86 ? -16.902 -4.894 16.809 1.00 97.75 86 GLN A C 1
ATOM 641 O O . GLN A 1 86 ? -17.430 -5.397 17.797 1.00 97.75 86 GLN A O 1
ATOM 646 N N . ILE A 1 87 ? -15.640 -4.453 16.828 1.00 97.31 87 ILE A N 1
ATOM 647 C CA . ILE A 1 87 ? -14.770 -4.549 18.010 1.00 97.31 87 ILE A CA 1
ATOM 648 C C . ILE A 1 87 ? -15.136 -3.500 19.062 1.00 97.31 87 ILE A C 1
ATOM 650 O O . ILE A 1 87 ? -15.137 -3.805 20.249 1.00 97.31 87 ILE A O 1
ATOM 654 N N . ARG A 1 88 ? -15.458 -2.267 18.648 1.00 97.62 88 ARG A N 1
ATOM 655 C CA . ARG A 1 88 ? -15.702 -1.128 19.548 1.00 97.62 88 ARG A CA 1
ATOM 656 C C . ARG A 1 88 ? -16.654 -1.417 20.724 1.00 97.62 88 ARG A C 1
ATOM 658 O O . ARG A 1 88 ? -16.280 -1.052 21.836 1.00 97.62 88 ARG A O 1
ATOM 665 N N . PRO A 1 89 ? -17.825 -2.065 20.556 1.00 98.12 89 PRO A N 1
ATOM 666 C CA . PRO A 1 89 ? -18.722 -2.360 21.680 1.00 98.12 89 PRO A CA 1
ATOM 667 C C . PRO A 1 89 ? -18.166 -3.387 22.679 1.00 98.12 89 PRO A C 1
ATOM 669 O O . PRO A 1 89 ? -18.702 -3.508 23.775 1.00 98.12 89 PRO A O 1
ATOM 672 N N . LEU A 1 90 ? -17.107 -4.120 22.326 1.00 98.31 90 LEU A N 1
ATOM 673 C CA . LEU A 1 90 ? -16.437 -5.084 23.207 1.00 98.31 90 LEU A CA 1
ATOM 674 C C . LEU A 1 90 ? -15.339 -4.437 24.066 1.00 98.31 90 LEU A C 1
ATOM 676 O O . LEU A 1 90 ? -14.716 -5.116 24.879 1.00 98.31 90 LEU A O 1
ATOM 680 N N . LEU A 1 91 ? -15.068 -3.146 23.860 1.00 98.00 91 LEU A N 1
ATOM 681 C CA . LEU A 1 91 ? -14.001 -2.412 24.528 1.00 98.00 91 LEU A CA 1
ATOM 682 C C . LEU A 1 91 ? -14.524 -1.628 25.731 1.00 98.00 91 LEU A C 1
ATOM 684 O O . LEU A 1 91 ? -15.619 -1.060 25.684 1.00 98.00 91 LEU A O 1
ATOM 688 N N . THR A 1 92 ? -13.690 -1.512 26.767 1.00 98.44 92 THR A N 1
ATOM 689 C CA . THR A 1 92 ? -13.944 -0.581 27.879 1.00 98.44 92 THR A CA 1
ATOM 690 C C . THR A 1 92 ? -13.869 0.876 27.397 1.00 98.44 92 THR A C 1
ATOM 692 O O . THR A 1 92 ? -13.258 1.147 26.355 1.00 98.44 92 THR A O 1
ATOM 695 N N . PRO A 1 93 ? -14.434 1.845 28.140 1.00 98.00 93 PRO A N 1
ATOM 696 C CA . PRO A 1 93 ? -14.354 3.261 27.774 1.00 98.00 93 PRO A CA 1
ATOM 697 C C . PRO A 1 93 ? -12.918 3.757 27.526 1.00 98.00 93 PRO A C 1
ATOM 699 O O . PRO A 1 93 ? -12.654 4.470 26.558 1.00 98.00 93 PRO A O 1
ATOM 702 N N . GLU A 1 94 ? -11.960 3.321 28.343 1.00 97.56 94 GLU A N 1
ATOM 703 C CA . GLU A 1 94 ? -10.547 3.697 28.231 1.00 97.56 94 GLU A CA 1
ATOM 704 C C . GLU A 1 94 ? -9.912 3.123 26.957 1.00 97.56 94 GLU A C 1
ATOM 706 O O . GLU A 1 94 ? -9.135 3.794 26.274 1.00 97.56 94 GLU A O 1
ATOM 711 N N . GLN A 1 95 ? -10.267 1.887 26.595 1.00 97.56 95 GLN A N 1
ATOM 712 C CA . GLN A 1 95 ? -9.794 1.242 25.370 1.00 97.56 95 GLN A CA 1
ATOM 713 C C . GLN A 1 95 ? -10.386 1.891 24.112 1.00 97.56 95 GLN A C 1
ATOM 715 O O . GLN A 1 95 ? -9.679 2.033 23.113 1.00 97.56 95 GLN A O 1
ATOM 720 N N . GLN A 1 96 ? -11.649 2.326 24.158 1.00 97.25 96 GLN A N 1
ATOM 721 C CA . GLN A 1 96 ? -12.267 3.082 23.063 1.00 97.25 96 GLN A CA 1
ATOM 722 C C . GLN A 1 96 ? -11.555 4.418 22.841 1.00 97.25 96 GLN A C 1
ATOM 724 O O . GLN A 1 96 ? -11.237 4.756 21.702 1.00 97.25 96 GLN A O 1
ATOM 729 N N . LYS A 1 97 ? -11.218 5.133 23.921 1.00 96.31 97 LYS A N 1
ATOM 730 C CA . LYS A 1 97 ? -10.447 6.378 23.832 1.00 96.31 97 LYS A CA 1
ATOM 731 C C . LYS A 1 97 ? -9.089 6.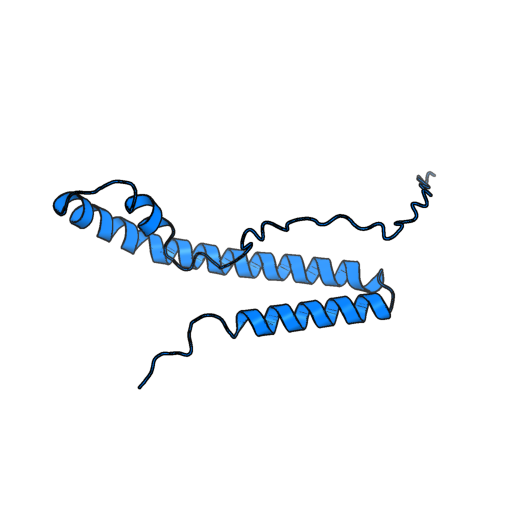157 23.157 1.00 96.31 97 LYS A C 1
ATOM 733 O O . LYS A 1 97 ? -8.736 6.884 22.232 1.00 96.31 97 LYS A O 1
ATOM 738 N N . LYS A 1 98 ? -8.365 5.101 23.544 1.00 95.38 98 LYS A N 1
ATOM 739 C CA . LYS A 1 98 ? -7.078 4.746 22.921 1.00 95.38 98 LYS A CA 1
ATOM 740 C C . LYS A 1 98 ? -7.217 4.377 21.439 1.00 95.38 98 LYS A C 1
ATOM 742 O O . LYS A 1 98 ? -6.345 4.695 20.631 1.00 95.38 98 LYS A O 1
ATOM 747 N N . LEU A 1 99 ? -8.303 3.697 21.067 1.00 94.38 99 LEU A N 1
ATOM 748 C CA . LEU A 1 99 ? -8.607 3.378 19.670 1.00 94.38 99 LEU A CA 1
ATOM 749 C C . LEU A 1 99 ? -8.803 4.652 18.834 1.00 94.38 99 LEU A C 1
ATOM 751 O O . LEU A 1 99 ? -8.262 4.744 17.730 1.00 94.38 99 LEU A O 1
ATOM 755 N N . ASP A 1 100 ? -9.526 5.634 19.370 1.00 92.38 100 ASP A N 1
ATOM 756 C CA . ASP A 1 100 ? -9.771 6.912 18.700 1.00 92.38 100 ASP A CA 1
ATOM 757 C C . ASP A 1 100 ? -8.483 7.730 18.559 1.00 92.38 100 ASP A C 1
ATOM 759 O O . ASP A 1 100 ? -8.166 8.19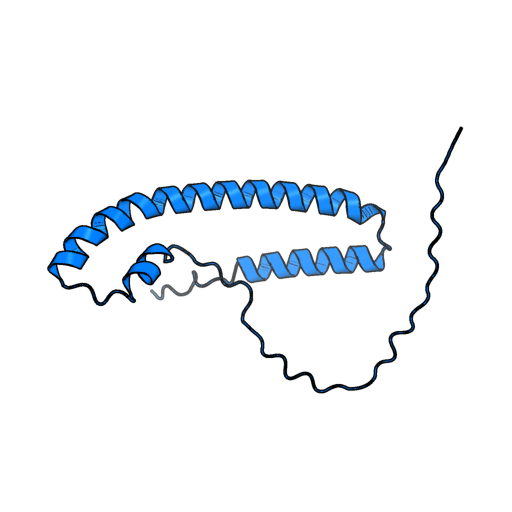6 17.463 1.00 92.38 100 ASP A O 1
ATOM 763 N N . GLU A 1 101 ? -7.682 7.829 19.621 1.00 91.94 101 GLU A N 1
ATOM 764 C CA . GLU A 1 101 ? -6.375 8.497 19.592 1.00 91.94 101 GLU A CA 1
ATOM 765 C C . GLU A 1 101 ? -5.470 7.918 18.496 1.00 91.94 101 GLU A C 1
ATOM 767 O O . GLU A 1 101 ? -4.912 8.668 17.690 1.00 91.94 101 GLU A O 1
ATOM 772 N N . ASN A 1 102 ? -5.379 6.590 18.389 1.00 88.00 102 ASN A N 1
ATOM 773 C CA . ASN A 1 102 ? -4.597 5.931 17.340 1.00 88.00 102 ASN A CA 1
ATOM 774 C C . ASN A 1 102 ? -5.135 6.232 15.930 1.00 88.00 102 ASN A C 1
ATOM 776 O O . ASN A 1 102 ? -4.357 6.441 14.994 1.00 88.00 102 ASN A O 1
ATOM 780 N N . ALA A 1 103 ? -6.460 6.285 15.763 1.00 85.50 103 ALA A N 1
ATOM 781 C CA . ALA A 1 103 ? -7.085 6.634 14.490 1.00 85.50 103 ALA A CA 1
ATOM 782 C C . ALA A 1 103 ? -6.814 8.097 14.085 1.00 85.50 103 ALA A C 1
ATOM 784 O O . ALA A 1 103 ? -6.638 8.387 12.896 1.00 85.50 103 ALA A O 1
ATOM 785 N N . HIS A 1 104 ? -6.752 9.012 15.056 1.00 78.44 104 HIS A N 1
ATOM 786 C CA . HIS A 1 104 ? -6.388 10.412 14.840 1.00 78.44 104 HIS A CA 1
ATOM 787 C C . HIS A 1 104 ? -4.911 10.570 14.452 1.00 78.44 104 HIS A C 1
ATOM 789 O O . HIS A 1 104 ? -4.620 11.208 13.437 1.00 78.44 104 HIS A O 1
ATOM 795 N N . HIS A 1 105 ? -3.989 9.911 15.160 1.00 77.31 105 HIS A N 1
ATOM 796 C CA . HIS A 1 105 ? -2.555 9.946 14.838 1.00 77.31 105 HIS A CA 1
ATOM 797 C C . HIS A 1 105 ? -2.258 9.373 13.445 1.00 77.31 105 HIS A C 1
ATOM 799 O O . HIS A 1 105 ? -1.479 9.946 12.681 1.00 77.31 105 HIS A O 1
ATOM 805 N N . GLY A 1 106 ? -2.928 8.279 13.065 1.00 74.44 106 GLY A N 1
ATOM 806 C CA . GLY A 1 106 ? -2.795 7.700 11.726 1.00 74.44 106 GLY A CA 1
ATOM 807 C C . GLY A 1 106 ? -3.263 8.640 10.606 1.00 74.44 106 GLY A C 1
ATOM 808 O O . GLY A 1 106 ? -2.694 8.633 9.515 1.00 74.44 106 GLY A O 1
ATOM 809 N N . ARG A 1 107 ? -4.270 9.485 10.870 1.00 72.88 107 ARG A N 1
ATOM 810 C CA . ARG A 1 107 ? -4.741 10.505 9.919 1.00 72.88 107 ARG A CA 1
ATOM 811 C C . ARG A 1 107 ? -3.781 11.686 9.790 1.00 72.88 107 ARG A C 1
ATOM 813 O O . ARG A 1 107 ? -3.618 12.174 8.675 1.00 72.88 107 ARG A O 1
ATOM 820 N N . MET A 1 108 ? -3.157 12.128 10.882 1.00 70.31 108 MET A N 1
ATOM 821 C CA . MET A 1 108 ? -2.194 13.241 10.862 1.00 70.31 108 MET A CA 1
ATOM 822 C C . MET A 1 108 ? -0.919 12.857 10.106 1.00 70.31 108 MET A C 1
ATOM 824 O O . MET A 1 108 ? -0.560 13.528 9.142 1.00 70.31 108 MET A O 1
ATOM 828 N N . LYS A 1 109 ? -0.345 11.683 10.401 1.00 65.12 109 LYS A N 1
ATOM 829 C CA . LYS A 1 109 ? 0.833 11.161 9.683 1.00 65.12 109 LYS A CA 1
ATOM 830 C C . LYS A 1 109 ? 0.587 10.943 8.180 1.00 65.12 109 LYS A C 1
ATOM 832 O O . LYS A 1 109 ? 1.517 10.968 7.382 1.00 65.12 109 LYS A O 1
ATOM 837 N N . GLY A 1 110 ? -0.666 10.720 7.777 1.00 61.47 110 GLY A N 1
ATOM 838 C CA . GLY A 1 110 ? -1.053 10.612 6.368 1.00 61.47 110 GLY A CA 1
ATOM 839 C C . GLY A 1 110 ? -1.139 11.951 5.622 1.00 61.47 110 GLY A C 1
ATOM 840 O O . GLY A 1 110 ? -1.086 11.936 4.394 1.00 61.47 110 GLY A O 1
ATOM 841 N N . ARG A 1 111 ? -1.281 13.081 6.335 1.00 59.28 111 ARG A N 1
ATOM 842 C CA . ARG A 1 111 ? -1.293 14.441 5.760 1.00 59.28 111 ARG A CA 1
ATOM 843 C C . ARG A 1 111 ? 0.109 15.049 5.669 1.00 59.28 111 ARG A C 1
ATOM 845 O O . ARG A 1 111 ? 0.350 15.798 4.742 1.00 59.28 111 ARG A O 1
ATOM 852 N N . GLU A 1 112 ? 1.031 14.656 6.544 1.00 54.44 112 GLU A N 1
ATOM 853 C CA . GLU A 1 112 ? 2.434 15.120 6.563 1.00 54.44 112 GLU A CA 1
ATOM 854 C C . GLU A 1 112 ? 3.374 14.328 5.623 1.00 54.44 112 GLU A C 1
ATOM 856 O O . GLU A 1 112 ? 4.595 14.356 5.767 1.00 54.44 112 GLU A O 1
ATOM 861 N N . GLY A 1 113 ? 2.837 13.566 4.663 1.00 44.53 113 GLY A N 1
ATOM 862 C CA . GLY A 1 113 ? 3.666 12.903 3.648 1.00 44.53 113 GLY A CA 1
ATOM 863 C C . GLY A 1 113 ? 4.354 13.928 2.729 1.00 44.53 113 GLY A C 1
ATOM 864 O O . GLY A 1 113 ? 3.792 14.997 2.517 1.00 44.53 113 GLY A O 1
ATOM 865 N N . PRO A 1 114 ? 5.520 13.609 2.125 1.00 46.22 114 PRO A N 1
ATOM 866 C CA . PRO A 1 114 ? 6.285 14.567 1.326 1.00 46.22 114 PRO A CA 1
ATOM 867 C C . PRO A 1 114 ? 5.415 15.013 0.151 1.00 46.22 114 PRO A C 1
ATOM 869 O O . PRO A 1 114 ? 4.969 14.175 -0.645 1.00 46.22 114 PRO A O 1
ATOM 872 N N . GLY A 1 115 ? 5.081 16.297 0.136 1.00 49.34 115 GLY A N 1
ATOM 873 C CA . GLY A 1 115 ? 4.052 16.882 -0.717 1.00 49.34 115 GLY A CA 1
ATOM 874 C C . GLY A 1 115 ? 3.894 18.393 -0.543 1.00 49.34 115 GLY A C 1
ATOM 875 O O . GLY A 1 115 ? 3.466 19.027 -1.493 1.00 49.34 115 GLY A O 1
ATOM 876 N N . ASP A 1 116 ? 4.322 18.964 0.590 1.00 47.50 116 ASP A N 1
ATOM 877 C CA . ASP A 1 116 ? 4.202 20.409 0.869 1.00 47.50 116 ASP A CA 1
ATOM 878 C C . ASP A 1 116 ? 5.551 21.157 0.926 1.00 47.50 116 ASP A C 1
ATOM 880 O O . ASP A 1 116 ? 5.656 22.222 1.521 1.00 47.50 116 ASP A O 1
ATOM 884 N N . THR A 1 117 ? 6.600 20.636 0.283 1.00 45.03 117 THR A N 1
ATOM 885 C CA . THR A 1 117 ? 7.826 21.411 0.006 1.00 45.03 117 THR A CA 1
ATOM 886 C C . THR A 1 117 ? 8.097 21.416 -1.495 1.00 45.03 117 THR A C 1
ATOM 888 O O . THR A 1 117 ? 9.060 20.821 -1.974 1.00 45.03 117 THR A O 1
ATOM 891 N N . MET A 1 118 ? 7.192 22.017 -2.263 1.00 44.19 118 MET A N 1
ATOM 892 C CA . MET A 1 118 ? 7.614 22.713 -3.475 1.00 44.19 118 MET A CA 1
ATOM 893 C C . MET A 1 118 ? 7.750 24.168 -3.048 1.00 44.19 118 MET A C 1
ATOM 895 O O . MET A 1 118 ? 6.753 24.834 -2.788 1.00 44.19 118 MET A O 1
ATOM 899 N N . GLU A 1 119 ? 9.001 24.560 -2.818 1.00 42.41 119 GLU A N 1
ATOM 900 C CA . GLU A 1 119 ? 9.418 25.951 -2.675 1.00 42.41 119 GLU A CA 1
ATOM 901 C C . GLU A 1 119 ? 8.989 26.728 -3.931 1.00 42.41 119 GLU A C 1
ATOM 903 O O . GLU A 1 119 ? 9.024 26.176 -5.036 1.00 42.41 119 GLU A O 1
ATOM 908 N N . ASP A 1 120 ? 8.544 27.970 -3.723 1.00 38.94 120 ASP A N 1
ATOM 909 C CA . ASP A 1 120 ? 8.361 28.986 -4.768 1.00 38.94 120 ASP A CA 1
ATOM 910 C C . ASP A 1 120 ? 9.655 29.230 -5.570 1.00 38.94 120 ASP A C 1
ATOM 912 O O . ASP A 1 120 ? 10.755 29.188 -4.964 1.00 38.94 120 ASP A O 1
#

Sequence (120 aa):
MKRNFLTLAAAGLIVFGGFAVVQAQSPRGGGARGHGLERLTEGLNLTPDQQAKVQPIIDQAQPKIAEIHREARQKMKAVMASTVSQIRPLLTPEQQKKLDENAHHGRMKGREGPGDTMED

Secondary structure (DSSP, 8-state):
---------------------------------STHHHHHHHTT---HHHHHHHHHHHHHHHHHHHHHHHHHHHHHHHHHHHHHHHHGGGS-HHHHHHHHHHHHHHHHHHHSSS-S----

Foldseek 3Di:
DDDDDDDDDDDDDPDPDDDPPPPPCPPPDDDPQLCPLVVVCVPVPDDPVRCVVCVVVSVVVRVVVVVVVVVVVVVVVVVVVVVCVVCLVVDDPVVNVVVVVVVVVVVVVVVPPPDPPPDD

Radius of gyration: 23.42 Å; chains: 1; bounding box: 52×57×61 Å

pLDDT: mean 73.68, std 22.01, range [36.69, 98.44]